Protein AF-A0A2E3HSS3-F1 (afdb_monomer_lite)

Structure (mmCIF, N/CA/C/O backbone):
data_AF-A0A2E3HSS3-F1
#
_entry.id   AF-A0A2E3HSS3-F1
#
loop_
_atom_site.group_PDB
_atom_site.id
_atom_site.type_symbol
_atom_site.label_atom_id
_atom_site.label_alt_id
_atom_site.label_comp_id
_atom_site.label_asym_id
_atom_site.label_entity_id
_atom_site.label_seq_id
_atom_site.pdbx_PDB_ins_code
_atom_site.Cartn_x
_atom_site.Cartn_y
_atom_site.Cartn_z
_atom_site.occupancy
_atom_site.B_iso_or_equiv
_atom_site.auth_seq_id
_atom_site.auth_comp_id
_atom_site.auth_asym_id
_atom_site.auth_atom_id
_atom_site.pdbx_PDB_model_num
ATOM 1 N N . MET A 1 1 ? -11.262 -8.058 5.386 1.00 90.00 1 MET A N 1
ATOM 2 C CA . MET A 1 1 ? -10.110 -7.844 6.294 1.00 90.00 1 MET A CA 1
ATOM 3 C C . MET A 1 1 ? -10.240 -6.533 7.044 1.00 90.00 1 MET A C 1
ATOM 5 O O . MET A 1 1 ? -10.301 -6.582 8.263 1.00 90.00 1 MET A O 1
ATOM 9 N N . ARG A 1 2 ? -10.381 -5.391 6.350 1.00 93.06 2 ARG A N 1
ATOM 10 C CA . ARG A 1 2 ? -10.527 -4.085 7.007 1.00 93.06 2 ARG A CA 1
ATOM 11 C C . ARG A 1 2 ? -11.678 -4.018 8.022 1.00 93.06 2 ARG A C 1
ATOM 13 O O . ARG A 1 2 ? -11.476 -3.489 9.113 1.00 93.06 2 ARG A O 1
ATOM 20 N N . ASP A 1 3 ? -12.815 -4.632 7.705 1.00 95.19 3 ASP A N 1
ATOM 21 C CA . ASP A 1 3 ? -13.969 -4.728 8.614 1.00 95.19 3 ASP A CA 1
ATOM 22 C C . ASP A 1 3 ? -13.738 -5.683 9.791 1.00 95.19 3 ASP A C 1
ATOM 24 O O . ASP A 1 3 ? -14.282 -5.483 10.870 1.00 95.19 3 ASP A O 1
ATOM 28 N N . ALA A 1 4 ? -12.913 -6.715 9.595 1.00 96.44 4 ALA A N 1
ATOM 29 C CA . ALA A 1 4 ? -12.662 -7.739 10.605 1.00 96.44 4 ALA A CA 1
ATOM 30 C C . ALA A 1 4 ? -11.751 -7.233 11.733 1.00 96.44 4 ALA A C 1
ATOM 32 O O . ALA A 1 4 ? -11.900 -7.664 12.871 1.00 96.44 4 ALA A O 1
ATOM 33 N N . VAL A 1 5 ? -10.812 -6.333 11.420 1.00 95.94 5 VAL A N 1
ATOM 34 C CA . VAL A 1 5 ? -9.812 -5.844 12.387 1.00 95.94 5 VAL A CA 1
ATOM 35 C C . VAL A 1 5 ? -10.130 -4.464 12.971 1.00 95.94 5 VAL A C 1
ATOM 37 O O . VAL A 1 5 ? -9.534 -4.077 13.970 1.00 95.94 5 VAL A O 1
ATOM 40 N N . GLY A 1 6 ? -11.093 -3.732 12.399 1.00 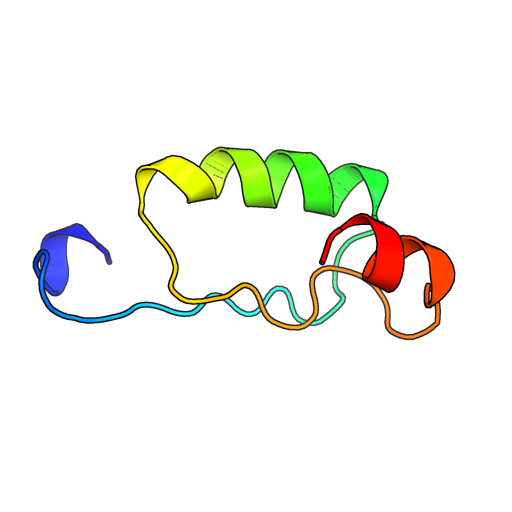94.06 6 GLY A N 1
ATOM 41 C CA . GLY A 1 6 ? -11.520 -2.426 12.916 1.00 94.06 6 GLY A CA 1
ATOM 42 C C . GLY A 1 6 ? -10.487 -1.300 12.713 1.00 94.06 6 GLY A C 1
ATOM 43 O O . GLY A 1 6 ? -9.329 -1.557 12.390 1.00 94.06 6 GLY A O 1
ATOM 44 N N . PRO A 1 7 ? -10.914 -0.014 12.755 1.00 93.69 7 PRO A N 1
ATOM 45 C CA . PRO A 1 7 ? -10.183 1.168 12.239 1.00 93.69 7 PRO A CA 1
ATOM 46 C C . PRO A 1 7 ? -8.776 1.360 12.792 1.00 93.69 7 PRO A C 1
ATOM 48 O O . PRO A 1 7 ? -7.967 1.984 12.123 1.00 93.69 7 PRO A O 1
ATOM 51 N N . THR A 1 8 ? -8.484 0.800 13.957 1.00 95.25 8 THR A N 1
ATOM 52 C CA . THR A 1 8 ? -7.264 1.054 14.722 1.00 95.25 8 THR A CA 1
A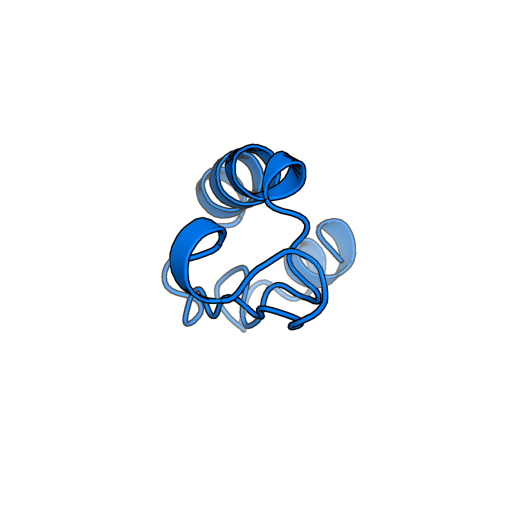TOM 53 C C . THR A 1 8 ? -6.097 0.134 14.389 1.00 95.25 8 THR A C 1
ATOM 55 O O . THR A 1 8 ? -4.993 0.403 14.843 1.00 95.25 8 THR A O 1
ATOM 58 N N . ILE A 1 9 ? -6.337 -0.975 13.686 1.00 96.50 9 ILE A N 1
ATOM 59 C CA . ILE A 1 9 ? -5.273 -1.901 13.296 1.00 96.50 9 ILE A CA 1
ATOM 60 C C . ILE A 1 9 ? -4.767 -1.518 11.907 1.00 96.50 9 ILE A C 1
ATOM 62 O O . ILE A 1 9 ? -5.545 -1.478 10.947 1.00 96.50 9 ILE A O 1
ATOM 66 N N . ASP A 1 10 ? -3.462 -1.270 11.821 1.00 96.62 10 ASP A N 1
ATOM 67 C CA . ASP A 1 10 ? -2.760 -1.036 10.565 1.00 96.62 10 ASP A CA 1
ATOM 68 C C . ASP A 1 10 ? -2.727 -2.311 9.718 1.00 96.62 10 ASP A C 1
ATOM 70 O O . ASP A 1 10 ? -2.514 -3.418 10.220 1.00 96.62 10 ASP A O 1
ATOM 74 N N . ILE A 1 11 ? -2.947 -2.154 8.414 1.00 96.44 11 ILE A N 1
ATOM 75 C CA . ILE A 1 11 ? -2.907 -3.249 7.444 1.00 96.44 11 ILE A CA 1
ATOM 76 C C . ILE A 1 11 ? -1.907 -2.882 6.359 1.00 96.44 11 ILE A C 1
ATOM 78 O O . ILE A 1 11 ? -2.084 -1.875 5.681 1.00 96.44 11 ILE A O 1
ATOM 82 N N . ALA A 1 12 ? -0.899 -3.722 6.161 1.00 96.50 12 ALA A N 1
ATOM 83 C CA . ALA A 1 12 ? -0.031 -3.667 4.994 1.00 96.50 12 ALA A CA 1
ATOM 84 C C . ALA A 1 12 ? -0.486 -4.682 3.938 1.00 96.50 12 ALA A C 1
ATOM 86 O O . ALA A 1 12 ? -1.100 -5.701 4.272 1.00 96.50 12 ALA A O 1
ATOM 87 N N . VAL A 1 13 ? -0.194 -4.400 2.669 1.00 96.38 13 VAL A N 1
ATOM 88 C CA . VAL A 1 13 ? -0.490 -5.303 1.548 1.00 96.38 13 VAL A CA 1
ATOM 89 C C . VAL A 1 13 ? 0.782 -5.544 0.757 1.00 96.38 13 VAL A C 1
ATOM 91 O O . VAL A 1 13 ? 1.410 -4.597 0.308 1.00 96.38 13 VAL A O 1
ATOM 94 N N . ASP A 1 14 ? 1.121 -6.808 0.553 1.00 95.88 14 ASP A N 1
ATOM 95 C CA . ASP A 1 14 ? 2.261 -7.235 -0.252 1.00 95.88 14 ASP A CA 1
ATOM 96 C C . ASP A 1 14 ? 1.771 -7.691 -1.637 1.00 95.88 14 ASP A C 1
ATOM 98 O O . ASP A 1 14 ? 0.904 -8.567 -1.741 1.00 95.88 14 ASP A O 1
ATOM 102 N N . LEU A 1 15 ? 2.273 -7.049 -2.700 1.00 95.06 15 LEU A N 1
ATOM 103 C CA . LEU A 1 15 ? 1.980 -7.404 -4.094 1.00 95.06 15 LEU A CA 1
ATOM 104 C C . LEU A 1 15 ? 3.018 -8.364 -4.699 1.00 95.06 15 LEU A C 1
ATOM 106 O O . LEU A 1 15 ? 2.842 -8.809 -5.837 1.00 95.06 15 LEU A O 1
ATOM 110 N N . HIS A 1 16 ? 4.060 -8.720 -3.944 1.00 95.00 16 HIS A N 1
ATOM 111 C CA . HIS A 1 16 ? 5.068 -9.732 -4.258 1.00 95.00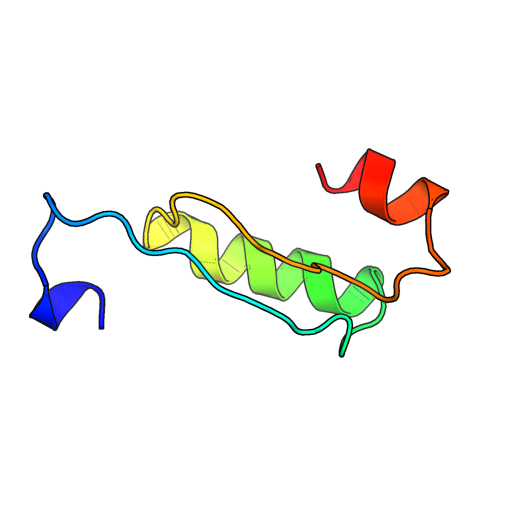 16 HIS A CA 1
ATOM 112 C C . HIS A 1 16 ? 5.818 -9.489 -5.577 1.00 95.00 16 HIS A C 1
ATOM 114 O O . HIS A 1 16 ? 6.267 -10.428 -6.238 1.00 95.00 16 HIS A O 1
ATOM 120 N N . GLY A 1 17 ? 5.868 -8.234 -6.035 1.00 91.81 17 GLY A N 1
ATOM 121 C CA . GLY A 1 17 ? 6.421 -7.868 -7.336 1.00 91.81 17 GLY A CA 1
ATOM 122 C C . GLY A 1 17 ? 5.703 -8.534 -8.515 1.00 91.81 17 GLY A C 1
ATOM 123 O O . GLY A 1 17 ? 6.243 -8.596 -9.618 1.00 91.81 17 GLY A O 1
ATOM 124 N N . ALA A 1 18 ? 4.486 -9.046 -8.305 1.00 92.94 18 ALA A N 1
ATOM 125 C CA . ALA A 1 18 ? 3.786 -9.889 -9.272 1.00 92.94 18 ALA A CA 1
ATOM 126 C C . ALA A 1 18 ? 3.235 -9.108 -10.475 1.00 92.94 18 ALA A C 1
ATOM 128 O O . ALA A 1 18 ? 2.836 -9.705 -11.479 1.00 92.94 18 ALA A O 1
ATOM 129 N N . PHE A 1 19 ? 3.188 -7.777 -10.382 1.00 91.69 19 PHE A N 1
ATOM 130 C CA . PHE A 1 19 ? 2.544 -6.917 -11.366 1.00 91.69 19 PHE A CA 1
ATOM 131 C C . PHE A 1 19 ? 3.534 -5.970 -12.040 1.00 91.69 19 PHE A C 1
ATOM 133 O O . PHE A 1 19 ? 4.439 -5.413 -11.421 1.00 91.69 19 PHE A O 1
ATOM 140 N N . LEU A 1 20 ? 3.303 -5.731 -13.332 1.00 90.31 20 LEU A N 1
ATOM 141 C CA . LEU A 1 20 ? 3.927 -4.612 -14.029 1.00 90.31 20 LEU A CA 1
ATOM 142 C C . LEU A 1 20 ? 3.399 -3.284 -13.454 1.00 90.31 20 LEU A C 1
ATOM 144 O O . LEU A 1 20 ? 2.218 -3.220 -13.093 1.00 90.31 20 LEU A O 1
ATOM 148 N N . PRO A 1 21 ? 4.197 -2.200 -13.458 1.00 89.00 21 PRO A N 1
ATOM 149 C CA . PRO A 1 21 ? 3.798 -0.885 -12.938 1.00 89.00 21 PRO A CA 1
ATOM 150 C C . PRO A 1 21 ? 2.426 -0.396 -13.430 1.00 89.00 21 PRO A C 1
ATOM 152 O O . PRO A 1 21 ? 1.600 0.070 -12.646 1.00 89.00 21 PRO A O 1
ATOM 155 N N . ALA A 1 22 ? 2.127 -0.589 -14.719 1.00 90.56 22 ALA A N 1
ATOM 156 C CA . ALA A 1 22 ? 0.852 -0.195 -15.326 1.00 90.56 22 ALA A CA 1
ATOM 157 C C . ALA A 1 22 ? -0.379 -0.904 -14.722 1.00 90.56 22 ALA A C 1
ATOM 159 O O . ALA A 1 22 ? -1.484 -0.368 -14.782 1.00 90.56 22 ALA A O 1
ATOM 160 N N . VAL A 1 23 ? -0.193 -2.095 -14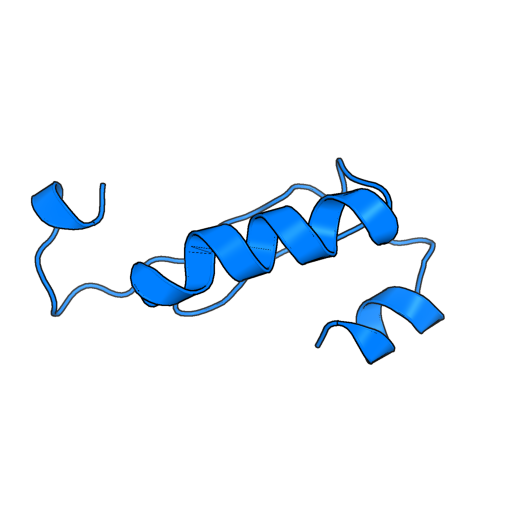.146 1.00 93.44 23 VAL A N 1
ATOM 161 C CA . VAL A 1 23 ? -1.238 -2.878 -13.468 1.00 93.44 23 VAL A CA 1
ATOM 162 C C . VAL A 1 23 ? -1.214 -2.637 -11.957 1.00 93.44 23 VAL A C 1
ATOM 164 O O . VAL A 1 23 ? -2.270 -2.576 -11.335 1.00 93.44 23 VAL A O 1
ATOM 167 N N . ALA A 1 24 ? -0.036 -2.428 -11.372 1.00 93.50 24 ALA A N 1
ATOM 168 C CA . ALA A 1 24 ? 0.123 -2.127 -9.952 1.00 93.50 24 ALA A CA 1
ATOM 169 C C . ALA A 1 24 ? -0.579 -0.823 -9.541 1.00 93.50 24 ALA A C 1
ATOM 171 O O . ALA A 1 24 ? -1.333 -0.798 -8.571 1.00 93.50 24 ALA A O 1
ATOM 172 N N . VAL A 1 25 ? -0.397 0.254 -10.312 1.00 92.62 25 VAL A N 1
ATOM 173 C CA . VAL A 1 25 ? -0.973 1.578 -10.012 1.00 92.62 25 VAL A CA 1
ATOM 174 C C . VAL A 1 25 ? -2.499 1.551 -9.819 1.00 92.62 25 VAL A C 1
ATOM 176 O O . VAL A 1 25 ? -2.970 2.070 -8.805 1.00 92.62 25 VAL A O 1
ATOM 179 N N . PRO A 1 26 ? -3.316 0.983 -10.729 1.00 95.50 26 PRO A N 1
ATOM 180 C CA . PRO A 1 26 ? -4.760 0.924 -10.510 1.00 95.50 26 PRO A CA 1
ATOM 181 C C . PRO A 1 26 ? -5.158 0.021 -9.333 1.00 95.50 26 PRO A C 1
ATOM 183 O O . PRO A 1 26 ? -6.153 0.323 -8.677 1.00 95.50 26 PRO A O 1
ATOM 186 N N . ILE A 1 27 ? -4.394 -1.037 -9.026 1.00 95.44 27 ILE A N 1
ATOM 187 C CA . ILE A 1 27 ? -4.624 -1.869 -7.832 1.00 95.44 27 ILE A CA 1
ATOM 188 C C . ILE A 1 27 ? -4.412 -1.036 -6.565 1.00 95.44 27 ILE A C 1
ATOM 190 O O . ILE A 1 27 ? -5.290 -1.002 -5.707 1.00 95.44 27 ILE A O 1
ATOM 194 N N . ILE A 1 28 ? -3.294 -0.313 -6.473 1.00 94.94 28 ILE A N 1
ATOM 195 C CA . ILE A 1 28 ? -2.971 0.548 -5.327 1.00 94.94 28 ILE A CA 1
ATOM 196 C C . I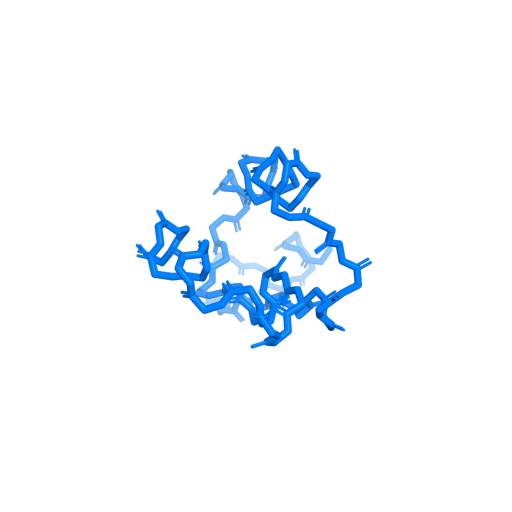LE A 1 28 ? -4.067 1.600 -5.122 1.00 94.94 28 ILE A C 1
ATOM 198 O O . ILE A 1 28 ? -4.588 1.733 -4.018 1.00 94.94 28 ILE A O 1
ATOM 202 N N . LYS A 1 29 ? -4.512 2.263 -6.197 1.00 95.31 29 LYS A N 1
ATOM 203 C CA . LYS A 1 29 ? -5.623 3.230 -6.138 1.00 95.31 29 LYS A CA 1
ATOM 204 C C . LYS A 1 29 ? -6.934 2.619 -5.649 1.00 95.31 29 LYS A C 1
ATOM 206 O O . LYS A 1 29 ? -7.690 3.269 -4.936 1.00 95.31 29 LYS A O 1
ATOM 211 N N . ALA A 1 30 ? -7.219 1.372 -6.019 1.00 96.56 30 ALA A N 1
ATOM 212 C CA . ALA A 1 30 ? -8.401 0.670 -5.529 1.00 96.56 30 ALA A CA 1
ATOM 213 C C . ALA A 1 30 ? -8.305 0.325 -4.030 1.00 96.56 30 ALA A C 1
ATOM 215 O O . ALA A 1 30 ? -9.337 0.159 -3.379 1.00 96.56 30 ALA A O 1
ATOM 216 N N . LEU A 1 31 ? -7.089 0.232 -3.481 1.00 95.38 31 LEU A N 1
ATOM 217 C CA . LEU A 1 31 ? -6.832 -0.034 -2.066 1.00 95.38 31 LEU A CA 1
ATOM 218 C C . LEU A 1 31 ? -6.819 1.238 -1.202 1.00 95.38 31 LEU A C 1
ATOM 220 O O . LEU A 1 31 ? -7.074 1.123 -0.006 1.00 95.38 31 LEU A O 1
ATOM 224 N N . GLU A 1 32 ? -6.593 2.431 -1.770 1.00 94.31 32 GLU A N 1
ATOM 225 C CA . GLU A 1 32 ? -6.560 3.716 -1.037 1.00 94.31 32 GLU A CA 1
ATOM 226 C C . GLU A 1 32 ? -7.733 3.915 -0.051 1.00 94.31 32 GLU A C 1
ATOM 228 O O . GLU A 1 32 ? -7.470 4.271 1.101 1.00 94.31 32 GLU A O 1
ATOM 233 N N . PRO A 1 33 ? -9.010 3.627 -0.400 1.00 94.75 33 PRO A N 1
ATOM 234 C CA . PRO A 1 33 ? -10.135 3.821 0.523 1.00 94.75 33 PRO A CA 1
ATOM 235 C C . PRO A 1 33 ? -10.104 2.914 1.760 1.00 94.75 33 PRO A C 1
ATOM 237 O O . PRO A 1 33 ? -10.831 3.153 2.722 1.00 94.75 33 PRO A O 1
ATOM 240 N N . LEU A 1 34 ? -9.300 1.847 1.733 1.00 95.50 34 LEU A N 1
ATOM 241 C CA . LEU A 1 34 ? -9.126 0.926 2.855 1.00 95.50 34 LEU A CA 1
ATOM 242 C C . LEU A 1 34 ? -8.031 1.383 3.828 1.00 95.50 34 LEU A C 1
ATOM 244 O O . LEU A 1 34 ? -7.852 0.728 4.855 1.00 95.50 34 LEU A O 1
ATOM 248 N N . HIS A 1 35 ? -7.336 2.483 3.516 1.00 93.62 35 HIS A N 1
ATOM 249 C CA . HIS A 1 35 ? -6.234 3.059 4.288 1.00 93.62 35 HIS A CA 1
ATOM 250 C C . HIS A 1 35 ? -5.153 2.027 4.669 1.00 93.62 35 HIS A C 1
ATOM 252 O O . HIS A 1 35 ? -4.940 1.772 5.858 1.00 93.62 35 HIS A O 1
ATOM 258 N N . PRO A 1 36 ? -4.483 1.396 3.685 1.00 95.06 36 PRO A N 1
ATOM 259 C CA . PRO A 1 36 ? -3.327 0.559 3.973 1.00 95.06 36 PRO A CA 1
ATOM 260 C C . PRO A 1 36 ? -2.198 1.407 4.574 1.00 95.06 36 PRO A C 1
ATOM 262 O O . PRO A 1 36 ? -1.997 2.554 4.181 1.00 95.06 36 PRO A O 1
ATOM 265 N N . ALA A 1 37 ? -1.444 0.831 5.505 1.00 95.50 37 ALA A N 1
ATOM 266 C CA . ALA A 1 37 ? -0.279 1.471 6.104 1.00 95.50 37 ALA A CA 1
ATOM 267 C C . ALA A 1 37 ? 0.873 1.600 5.093 1.00 95.50 37 ALA A C 1
ATOM 269 O O . ALA A 1 37 ? 1.503 2.650 5.008 1.00 95.50 37 ALA A O 1
ATOM 270 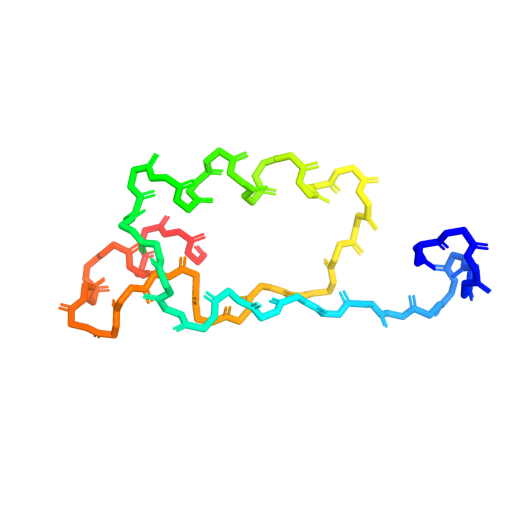N N . TRP A 1 38 ? 1.121 0.548 4.306 1.00 95.25 38 TRP A N 1
ATOM 271 C CA . TRP A 1 38 ? 1.998 0.577 3.134 1.00 95.25 38 TRP A CA 1
ATOM 272 C C . TRP A 1 38 ? 1.627 -0.528 2.140 1.00 95.25 38 TRP A C 1
ATOM 274 O O . TRP A 1 38 ? 0.910 -1.479 2.477 1.00 95.25 38 TRP A O 1
ATOM 284 N N . ILE A 1 39 ? 2.140 -0.386 0.916 1.00 95.31 39 ILE A N 1
ATOM 285 C CA . ILE A 1 39 ? 2.127 -1.421 -0.116 1.00 95.31 39 ILE A CA 1
ATOM 286 C C . ILE A 1 39 ? 3.564 -1.900 -0.316 1.00 95.31 39 ILE A C 1
ATOM 288 O O . ILE A 1 39 ? 4.443 -1.102 -0.634 1.00 95.31 39 ILE A O 1
ATOM 292 N N . GLU A 1 40 ? 3.802 -3.185 -0.093 1.00 94.62 40 GLU A N 1
ATOM 293 C CA . GLU A 1 40 ? 5.096 -3.841 -0.269 1.00 94.62 40 GLU A CA 1
ATOM 294 C C . GLU A 1 40 ? 5.207 -4.436 -1.675 1.00 94.62 40 GLU A C 1
ATOM 296 O O . GLU A 1 40 ? 4.209 -4.877 -2.253 1.00 94.62 40 GLU A O 1
ATOM 301 N N . ASP A 1 41 ? 6.418 -4.375 -2.234 1.00 93.56 41 ASP A N 1
ATOM 302 C CA . ASP A 1 41 ? 6.777 -4.852 -3.571 1.00 93.56 41 ASP A CA 1
ATOM 303 C C . ASP A 1 41 ? 5.727 -4.522 -4.645 1.00 93.56 41 ASP A C 1
ATOM 305 O O . ASP A 1 41 ? 5.170 -5.424 -5.284 1.00 93.56 41 ASP A O 1
ATOM 309 N N . PRO A 1 42 ? 5.427 -3.221 -4.861 1.00 91.62 42 PRO A N 1
ATOM 310 C CA . PRO A 1 42 ? 4.313 -2.805 -5.706 1.00 91.62 42 PRO A CA 1
ATOM 311 C C . PRO A 1 42 ? 4.468 -3.282 -7.154 1.00 91.62 42 PRO A C 1
ATOM 313 O O . PRO A 1 42 ? 3.474 -3.502 -7.843 1.00 91.62 42 PRO A O 1
ATOM 316 N N . CYS A 1 43 ? 5.703 -3.450 -7.623 1.00 91.00 43 CYS A N 1
ATOM 317 C CA . CYS A 1 43 ? 6.034 -3.993 -8.931 1.00 91.00 43 CYS A CA 1
ATOM 318 C C . CYS A 1 43 ? 7.352 -4.780 -8.882 1.00 91.00 43 CYS A C 1
ATOM 320 O O . CYS A 1 43 ? 7.989 -4.889 -7.836 1.00 91.00 43 CYS A O 1
ATOM 322 N N . GLN A 1 44 ? 7.733 -5.362 -10.020 1.00 89.25 44 GLN A N 1
ATOM 323 C CA . GLN A 1 44 ? 8.968 -6.135 -10.176 1.00 89.25 44 GLN A CA 1
ATOM 324 C C . GLN A 1 44 ? 10.207 -5.351 -9.715 1.00 89.25 44 GLN A C 1
ATOM 326 O O . GLN A 1 44 ? 10.361 -4.173 -10.045 1.00 89.25 44 GLN A O 1
ATOM 331 N N . CYS A 1 45 ? 11.120 -6.021 -9.008 1.00 80.81 45 CYS A N 1
ATOM 332 C CA . CYS A 1 45 ? 12.288 -5.396 -8.384 1.00 80.81 45 CYS A CA 1
ATOM 333 C C . CYS A 1 45 ? 13.291 -4.806 -9.388 1.00 80.81 45 CYS A C 1
ATOM 335 O O . CYS A 1 45 ? 14.060 -3.917 -9.033 1.00 80.81 45 CYS A O 1
ATOM 337 N N . GLU A 1 46 ? 13.268 -5.246 -10.647 1.00 81.00 46 GLU A N 1
ATOM 338 C CA . GLU A 1 46 ? 14.092 -4.686 -11.720 1.00 81.00 46 GLU A CA 1
ATOM 339 C C . GLU A 1 46 ? 13.561 -3.334 -12.235 1.00 81.00 46 GLU A C 1
ATOM 341 O O . GLU A 1 46 ? 14.269 -2.617 -12.944 1.00 81.00 46 GLU A O 1
ATOM 346 N N . SER A 1 47 ? 12.327 -2.959 -11.879 1.00 79.94 47 SER A N 1
ATOM 347 C CA . SER A 1 47 ? 11.671 -1.716 -12.307 1.00 79.94 47 SER A CA 1
ATOM 348 C C . SER A 1 47 ? 11.977 -0.545 -11.363 1.00 79.94 47 SER A C 1
ATOM 350 O O . SER A 1 47 ? 11.066 0.141 -10.899 1.00 79.94 47 SER A O 1
ATOM 352 N N . TYR A 1 48 ? 13.261 -0.302 -11.081 1.00 75.00 48 TYR A N 1
ATOM 353 C CA . TYR A 1 48 ? 13.722 0.689 -10.095 1.00 75.00 48 TYR A CA 1
ATOM 354 C C . TYR A 1 48 ? 13.144 2.099 -10.307 1.00 75.00 48 TYR A C 1
ATOM 356 O O . TYR A 1 48 ? 12.688 2.728 -9.351 1.00 75.00 48 TYR A O 1
ATOM 364 N N . ASP A 1 49 ? 13.117 2.578 -11.554 1.00 79.44 49 ASP A N 1
ATOM 365 C CA . ASP A 1 49 ? 12.595 3.910 -11.895 1.00 79.44 49 ASP A CA 1
ATOM 366 C C . ASP A 1 49 ? 11.088 4.029 -11.617 1.00 79.44 49 ASP A C 1
ATOM 368 O O . ASP A 1 49 ? 10.595 5.075 -11.196 1.00 79.44 49 ASP A O 1
ATOM 372 N N . GLU A 1 50 ? 10.346 2.940 -11.817 1.00 78.62 50 GLU A N 1
ATOM 373 C CA . GLU A 1 50 ? 8.900 2.904 -11.605 1.00 78.62 50 GLU A CA 1
ATOM 374 C C . GLU A 1 50 ? 8.552 2.702 -10.129 1.00 78.62 50 GLU A C 1
ATOM 376 O O . GLU A 1 50 ? 7.609 3.323 -9.644 1.00 78.62 50 GLU A O 1
ATOM 381 N N . MET A 1 51 ? 9.347 1.930 -9.377 1.00 78.19 51 MET A N 1
ATOM 382 C CA . MET A 1 51 ? 9.248 1.899 -7.913 1.00 78.19 51 MET A CA 1
ATOM 383 C C . MET A 1 51 ? 9.397 3.305 -7.325 1.00 78.19 51 MET A C 1
ATOM 385 O O . MET A 1 51 ? 8.580 3.706 -6.502 1.00 78.19 51 MET A O 1
ATOM 389 N N . ALA A 1 52 ? 10.383 4.083 -7.789 1.00 78.19 52 ALA A N 1
ATOM 390 C CA . ALA A 1 52 ? 10.588 5.458 -7.331 1.00 78.19 52 ALA A CA 1
ATOM 391 C C . ALA A 1 52 ? 9.439 6.408 -7.713 1.00 78.19 52 ALA A C 1
ATOM 393 O O . ALA A 1 52 ? 9.222 7.411 -7.041 1.00 78.19 52 ALA A O 1
ATOM 394 N N . ARG A 1 53 ? 8.709 6.115 -8.795 1.00 79.69 53 ARG A N 1
ATOM 395 C CA . ARG A 1 53 ? 7.556 6.904 -9.244 1.00 79.69 53 ARG A CA 1
ATOM 396 C C . ARG A 1 53 ? 6.277 6.599 -8.459 1.00 79.69 53 ARG A C 1
ATOM 398 O O . ARG A 1 53 ? 5.406 7.463 -8.369 1.00 79.69 53 ARG A O 1
ATOM 405 N N . ILE A 1 54 ? 6.126 5.357 -8.005 1.00 75.19 54 ILE A N 1
ATOM 406 C CA . ILE A 1 54 ? 4.928 4.862 -7.314 1.00 75.19 54 ILE A CA 1
ATOM 407 C C . ILE A 1 54 ? 5.003 5.118 -5.798 1.00 75.19 54 ILE A C 1
ATOM 409 O O . ILE A 1 54 ? 3.949 5.224 -5.171 1.00 75.19 54 ILE A O 1
ATOM 413 N N . ALA A 1 55 ? 6.217 5.211 -5.240 1.00 66.00 55 ALA A N 1
ATOM 414 C CA . ALA A 1 55 ? 6.485 5.489 -3.825 1.00 66.00 55 ALA A CA 1
ATOM 415 C C . ALA A 1 55 ? 6.131 6.919 -3.380 1.00 66.00 55 ALA A C 1
ATOM 417 O O . ALA A 1 55 ? 6.233 7.861 -4.201 1.00 66.00 55 ALA A O 1
#

Secondary structure (DSSP, 8-state):
-HHHH-TTS---EE-TT-S-HHHHHHHHHHHGGG--S-EES-S-TT-HHHHHHH-

pLDDT: mean 90.77, std 7.15, range [66.0, 96.62]

Radius of gyration: 11.96 Å; chains: 1; bounding box: 28×17×30 Å

Foldseek 3Di:
DLVVPDDPDAAEAEPPQVDDLVVLQVVVVVCVVSPHPYYHNSHHPVPVVSVVVSD

Sequence (55 aa):
MRDAVGPTIDIAVDLHGAFLPAVAVPIIKALEPLHPAWIEDPCQCESYDEMARIA